Protein AF-A0A7M3DJ73-F1 (afdb_monomer_lite)

pLDDT: mean 88.51, std 10.29, range [51.09, 95.94]

Structure (mmCIF, N/CA/C/O backbone):
data_AF-A0A7M3DJ73-F1
#
_entry.id   AF-A0A7M3DJ73-F1
#
loop_
_atom_site.group_PDB
_atom_site.id
_atom_site.type_symbol
_atom_site.label_atom_id
_atom_site.label_alt_id
_atom_site.label_comp_id
_atom_site.label_asym_id
_atom_site.label_entity_id
_atom_site.label_seq_id
_atom_site.pdbx_PDB_ins_code
_atom_site.Cartn_x
_atom_site.Cartn_y
_atom_site.Cartn_z
_atom_site.occupancy
_atom_site.B_iso_or_equiv
_atom_site.auth_seq_id
_atom_site.auth_comp_id
_atom_site.auth_asym_id
_atom_site.auth_atom_id
_atom_site.pdbx_PDB_model_num
ATOM 1 N N . MET A 1 1 ? 12.799 1.774 -25.434 1.00 51.09 1 MET A N 1
ATOM 2 C CA . MET A 1 1 ? 13.552 2.371 -24.309 1.00 51.09 1 MET A CA 1
ATOM 3 C C . MET A 1 1 ? 14.306 1.259 -23.605 1.00 51.09 1 MET A C 1
ATOM 5 O O . MET A 1 1 ? 13.679 0.277 -23.228 1.00 51.09 1 MET A O 1
ATOM 9 N N . GLY A 1 2 ? 15.633 1.355 -23.523 1.00 53.19 2 GLY A N 1
ATOM 10 C CA . GLY A 1 2 ? 16.450 0.382 -22.797 1.00 53.19 2 GLY A CA 1
ATOM 11 C C . GLY A 1 2 ? 16.316 0.600 -21.291 1.00 53.19 2 GLY A C 1
ATOM 12 O O . GLY A 1 2 ? 16.346 1.732 -20.823 1.00 53.19 2 GLY A O 1
ATOM 13 N N . THR A 1 3 ? 16.181 -0.474 -20.518 1.00 58.34 3 THR A N 1
ATOM 14 C CA . THR A 1 3 ? 15.973 -0.438 -19.058 1.00 58.34 3 THR A CA 1
ATOM 15 C C . THR A 1 3 ? 17.177 0.079 -18.252 1.00 58.34 3 THR A C 1
ATOM 17 O O . THR A 1 3 ? 17.107 0.133 -17.024 1.00 58.34 3 THR A O 1
ATOM 20 N N . ALA A 1 4 ? 18.282 0.433 -18.916 1.00 63.06 4 ALA A N 1
ATOM 21 C CA . ALA A 1 4 ? 19.533 0.868 -18.296 1.00 63.06 4 ALA A CA 1
ATOM 22 C C . ALA A 1 4 ? 19.447 2.260 -17.639 1.00 63.06 4 ALA A C 1
ATOM 24 O O . ALA A 1 4 ? 20.159 2.504 -16.672 1.00 63.06 4 ALA A O 1
ATOM 25 N N . GLU A 1 5 ? 18.549 3.136 -18.102 1.00 79.44 5 GLU A N 1
ATOM 26 C CA . GLU A 1 5 ? 18.407 4.513 -17.585 1.00 79.44 5 GLU A CA 1
ATOM 27 C C . GLU A 1 5 ? 17.277 4.681 -16.559 1.00 79.44 5 GLU A C 1
ATOM 29 O O . GLU A 1 5 ? 17.089 5.757 -16.001 1.00 79.44 5 GLU A O 1
ATOM 34 N N . MET A 1 6 ? 16.512 3.624 -16.281 1.00 84.50 6 MET A N 1
ATOM 35 C CA . MET A 1 6 ? 15.359 3.720 -15.387 1.00 84.50 6 MET A CA 1
ATOM 36 C C . MET A 1 6 ? 15.793 3.812 -13.921 1.00 84.50 6 MET A C 1
ATOM 38 O O . MET A 1 6 ? 16.667 3.077 -13.460 1.00 84.50 6 MET A O 1
ATOM 42 N N . THR A 1 7 ? 15.115 4.636 -13.134 1.00 88.12 7 THR A N 1
ATOM 43 C CA . THR A 1 7 ? 15.200 4.610 -11.670 1.00 88.12 7 THR A CA 1
ATOM 44 C C . THR A 1 7 ? 14.581 3.326 -11.100 1.00 88.12 7 THR A C 1
ATOM 46 O O . THR A 1 7 ? 13.837 2.599 -11.766 1.00 88.12 7 THR A O 1
ATOM 49 N N . ALA A 1 8 ? 14.871 3.009 -9.833 1.00 83.50 8 ALA A N 1
ATOM 50 C CA . ALA A 1 8 ? 14.299 1.829 -9.176 1.00 83.50 8 ALA A CA 1
ATOM 51 C C . ALA A 1 8 ? 12.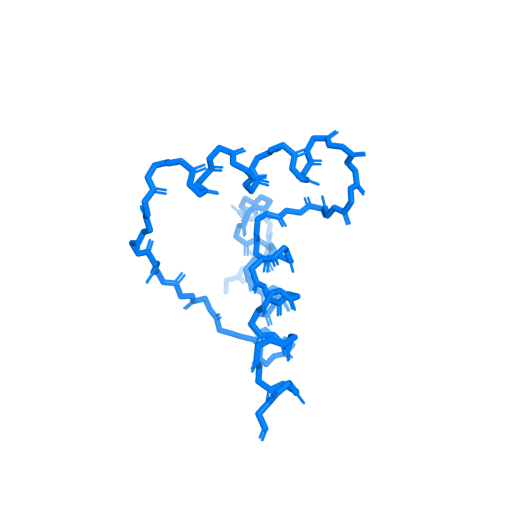759 1.871 -9.117 1.00 83.50 8 ALA A C 1
ATOM 53 O O . ALA A 1 8 ? 12.107 0.841 -9.295 1.00 83.50 8 ALA A O 1
ATOM 54 N N . SER A 1 9 ? 12.182 3.058 -8.919 1.00 80.06 9 SER A N 1
ATOM 55 C CA . SER A 1 9 ? 10.734 3.276 -8.903 1.00 80.06 9 SER A CA 1
ATOM 56 C C . SER A 1 9 ? 10.110 3.099 -10.288 1.00 80.06 9 SER A C 1
ATOM 58 O O . SER A 1 9 ? 9.062 2.466 -10.402 1.00 80.06 9 SER A O 1
ATOM 60 N N . GLU A 1 10 ? 10.755 3.581 -11.350 1.00 86.62 10 GLU A N 1
ATOM 61 C CA . GLU A 1 10 ? 10.292 3.376 -12.729 1.00 86.62 10 GLU A CA 1
ATOM 62 C C . GLU A 1 10 ? 10.377 1.906 -13.138 1.00 86.62 10 GLU A C 1
ATOM 64 O O . GLU A 1 10 ? 9.423 1.376 -13.705 1.00 86.62 10 GLU A O 1
ATOM 69 N N . ARG A 1 11 ? 11.468 1.208 -12.790 1.00 88.06 11 ARG A N 1
ATOM 70 C CA . ARG A 1 11 ? 11.578 -0.244 -13.013 1.00 88.06 11 ARG A CA 1
ATOM 71 C C .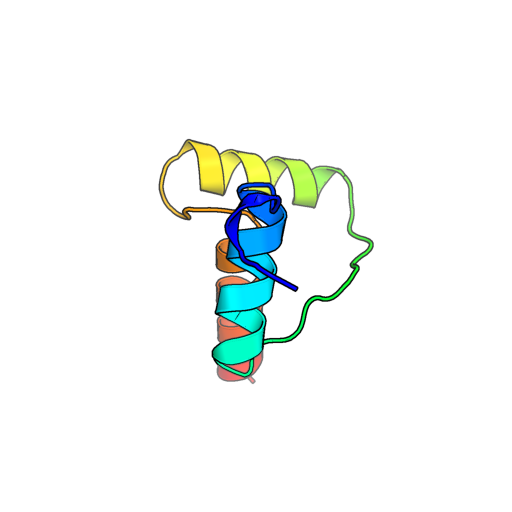 ARG A 1 11 ? 10.477 -1.009 -12.291 1.00 88.06 11 ARG A C 1
ATOM 73 O O . ARG A 1 11 ? 9.911 -1.943 -12.857 1.00 88.06 11 ARG A O 1
ATOM 80 N N . TYR A 1 12 ? 10.169 -0.621 -11.053 1.00 85.75 12 TYR A N 1
ATOM 81 C CA . TYR A 1 12 ? 9.070 -1.214 -10.298 1.00 85.75 12 TYR A CA 1
ATOM 82 C C . TYR A 1 12 ? 7.736 -1.009 -11.022 1.00 85.75 12 TYR A C 1
ATOM 84 O O . TYR A 1 12 ? 7.056 -1.992 -11.297 1.00 85.75 12 TYR A O 1
ATOM 92 N N . ARG A 1 13 ? 7.397 0.229 -11.410 1.00 87.06 13 ARG A N 1
ATOM 93 C CA . ARG A 1 13 ? 6.157 0.534 -12.147 1.00 87.06 13 ARG A CA 1
ATOM 94 C C . ARG A 1 13 ? 6.058 -0.257 -13.447 1.00 87.06 13 ARG A C 1
ATOM 96 O O . ARG A 1 13 ? 5.076 -0.961 -13.638 1.00 87.06 13 ARG A O 1
ATOM 103 N N . PHE A 1 14 ? 7.105 -0.235 -14.268 1.00 88.81 14 PHE A N 1
ATOM 104 C CA . PHE A 1 14 ? 7.154 -0.972 -15.531 1.00 88.81 14 PHE A CA 1
ATOM 105 C C . PHE A 1 14 ? 6.925 -2.475 -15.337 1.00 88.81 14 PHE A C 1
ATOM 107 O O . PHE A 1 14 ? 6.132 -3.089 -16.048 1.00 88.81 14 PHE A O 1
ATOM 114 N N . LYS A 1 15 ? 7.567 -3.078 -14.326 1.00 89.56 15 LYS A N 1
ATOM 115 C CA . LYS A 1 15 ? 7.360 -4.491 -13.989 1.00 89.56 15 LYS A CA 1
ATOM 116 C C . LYS A 1 15 ? 5.916 -4.775 -13.566 1.00 89.56 15 LYS A C 1
ATOM 118 O O . LYS A 1 15 ? 5.374 -5.801 -13.962 1.00 89.56 15 LYS A O 1
ATOM 123 N N . ARG A 1 16 ? 5.304 -3.906 -12.756 1.00 89.75 16 ARG A N 1
ATOM 124 C CA . ARG A 1 16 ? 3.915 -4.075 -12.292 1.00 89.75 16 ARG A CA 1
ATOM 125 C C . ARG A 1 16 ? 2.921 -3.909 -13.440 1.00 89.75 16 ARG A C 1
ATOM 127 O O . ARG A 1 16 ? 2.006 -4.716 -13.564 1.00 89.75 16 ARG A O 1
ATOM 134 N N . GLU A 1 17 ? 3.149 -2.950 -14.333 1.00 91.25 17 GLU A N 1
ATOM 135 C CA . GLU A 1 17 ? 2.334 -2.773 -15.538 1.00 91.25 17 GLU A CA 1
ATOM 136 C C . GLU A 1 17 ? 2.409 -3.978 -16.478 1.00 91.25 17 GLU A C 1
ATOM 138 O O . GLU A 1 17 ? 1.377 -4.454 -16.949 1.00 91.25 17 GLU A O 1
ATOM 143 N N . ALA A 1 18 ? 3.605 -4.539 -16.690 1.00 91.50 18 ALA A N 1
ATOM 144 C CA . ALA A 1 18 ? 3.777 -5.771 -17.461 1.00 91.50 18 ALA A CA 1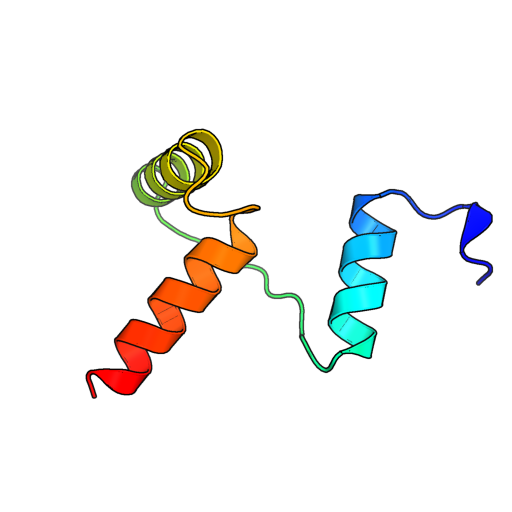
ATOM 145 C C . ALA A 1 18 ? 3.061 -6.986 -16.830 1.00 91.50 18 ALA A C 1
ATOM 147 O O . ALA A 1 18 ? 2.756 -7.949 -17.527 1.00 91.50 18 ALA A O 1
ATOM 148 N N . GLN A 1 19 ? 2.769 -6.940 -15.526 1.00 91.44 19 GLN A N 1
ATOM 149 C CA . GLN A 1 19 ? 1.993 -7.952 -14.797 1.00 91.44 19 GLN A CA 1
ATOM 150 C C . GLN A 1 19 ? 0.475 -7.701 -14.845 1.00 91.44 19 GLN A C 1
ATOM 152 O O . GLN A 1 19 ? -0.282 -8.403 -14.178 1.00 91.44 19 GLN A O 1
ATOM 157 N N . GLY A 1 20 ? 0.018 -6.719 -15.629 1.00 91.81 20 GLY A N 1
ATOM 158 C CA . GLY A 1 20 ? -1.397 -6.374 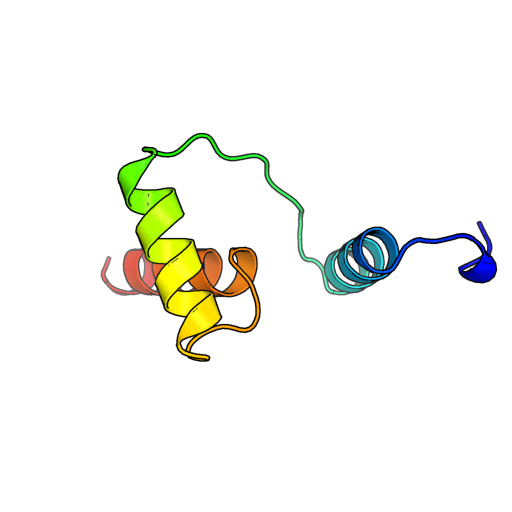-15.775 1.00 91.81 20 GLY A CA 1
ATOM 159 C C . GLY A 1 20 ? -1.924 -5.419 -14.704 1.00 91.81 20 GLY A C 1
ATOM 160 O O . GLY A 1 20 ? -3.119 -5.127 -14.681 1.00 91.81 20 GLY A O 1
ATOM 161 N N . GLU A 1 21 ? -1.061 -4.905 -13.829 1.00 91.00 21 GLU A N 1
ATOM 162 C CA . GLU A 1 21 ? -1.458 -3.909 -12.839 1.00 91.00 21 GLU A CA 1
ATOM 163 C C . GLU A 1 21 ? -1.475 -2.500 -13.437 1.00 91.00 21 GLU A C 1
ATOM 165 O O . GLU A 1 21 ? -0.864 -2.221 -14.469 1.00 91.00 21 GLU A O 1
ATOM 170 N N . LYS A 1 22 ? -2.189 -1.585 -12.779 1.00 89.00 22 LYS A N 1
ATOM 171 C CA . LYS A 1 22 ? -2.268 -0.179 -13.179 1.00 89.00 22 LYS A CA 1
ATOM 172 C C . LYS A 1 22 ? -1.904 0.719 -12.012 1.00 89.00 22 LYS A C 1
ATOM 174 O O . LYS A 1 22 ? -2.335 0.489 -10.883 1.00 89.00 22 LYS A O 1
ATOM 179 N N . GLN A 1 23 ? -1.121 1.755 -12.295 1.00 90.44 23 GLN A N 1
ATOM 180 C CA . GLN A 1 23 ? -0.846 2.800 -11.322 1.00 90.44 23 GLN A CA 1
ATOM 181 C C . GLN A 1 23 ? -2.066 3.719 -11.192 1.00 90.44 23 GLN A C 1
ATOM 183 O O . GLN A 1 23 ? -2.635 4.153 -12.191 1.00 90.44 23 GLN A O 1
ATOM 188 N N . VAL A 1 24 ? -2.434 4.041 -9.954 1.00 89.06 24 VAL A N 1
ATOM 189 C CA . VAL A 1 24 ? -3.496 4.999 -9.632 1.00 89.06 24 VAL A CA 1
ATOM 190 C C . VAL A 1 24 ? -2.945 6.112 -8.747 1.00 89.06 24 VAL A C 1
ATOM 192 O O . VAL A 1 24 ? -2.048 5.883 -7.934 1.00 89.06 24 VAL A O 1
ATOM 195 N N . LEU A 1 25 ? -3.480 7.320 -8.913 1.00 91.44 25 LEU A N 1
ATOM 196 C CA . LEU A 1 25 ? -3.237 8.445 -8.015 1.00 91.44 25 LEU A CA 1
ATOM 197 C C . LEU A 1 25 ? -4.435 8.571 -7.072 1.00 91.44 25 LEU A C 1
ATOM 199 O O . LEU A 1 25 ? -5.570 8.648 -7.536 1.00 91.44 25 LEU A O 1
ATOM 203 N N . LEU A 1 26 ? -4.182 8.584 -5.764 1.00 90.38 26 LEU A N 1
ATOM 204 C CA . LEU A 1 26 ? -5.221 8.633 -4.738 1.00 90.38 26 LEU A CA 1
ATOM 205 C C . LEU A 1 26 ? -4.990 9.820 -3.807 1.00 90.38 26 LEU A C 1
ATOM 207 O O . LEU A 1 26 ? -3.861 10.079 -3.393 1.00 90.38 26 LEU A O 1
ATOM 211 N N . TRP A 1 27 ? -6.082 10.492 -3.453 1.00 94.19 27 TRP A N 1
ATOM 212 C CA . TRP A 1 27 ? -6.129 11.469 -2.372 1.00 94.19 27 TRP A CA 1
ATOM 213 C C . TRP A 1 27 ? -6.766 10.794 -1.163 1.00 94.19 27 TRP A C 1
ATOM 215 O O . TRP A 1 27 ? -7.872 10.266 -1.266 1.00 94.19 27 TRP A O 1
ATOM 225 N N . ILE A 1 28 ? -6.062 10.784 -0.038 1.00 92.69 28 ILE A N 1
ATOM 226 C CA . ILE A 1 28 ? -6.523 10.189 1.218 1.00 92.69 28 ILE A CA 1
ATOM 227 C C . ILE A 1 28 ? -6.191 11.124 2.377 1.00 92.69 28 ILE A C 1
ATOM 229 O O . ILE A 1 28 ? -5.345 12.011 2.251 1.00 92.69 28 ILE A O 1
ATOM 233 N N . GLU A 1 29 ? -6.857 10.920 3.508 1.00 95.94 29 GLU A N 1
ATOM 234 C CA . GLU A 1 29 ? -6.595 11.684 4.723 1.00 95.94 29 GLU A CA 1
ATOM 235 C C . GLU A 1 29 ? -5.138 11.520 5.192 1.00 95.94 29 GLU A C 1
ATOM 237 O O . GLU A 1 29 ? -4.542 10.441 5.093 1.00 95.94 29 GLU A 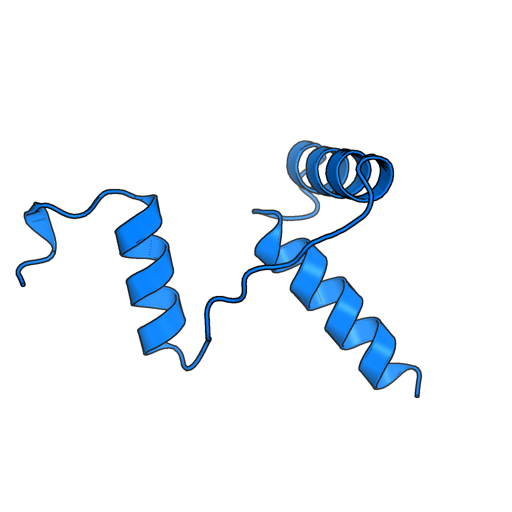O 1
ATOM 242 N N . ALA A 1 30 ? -4.564 12.592 5.748 1.00 92.94 30 ALA A N 1
ATOM 243 C CA . ALA A 1 30 ? -3.195 12.591 6.255 1.00 92.94 30 ALA A CA 1
ATOM 244 C C . ALA A 1 30 ? -2.967 11.503 7.321 1.00 92.94 30 ALA A C 1
ATOM 246 O O . ALA A 1 30 ? -1.961 10.800 7.259 1.00 92.94 30 ALA A O 1
ATOM 247 N N . GLY A 1 31 ? -3.925 11.301 8.236 1.00 94.62 31 GLY A N 1
ATOM 248 C CA . GLY A 1 31 ? -3.844 10.253 9.259 1.00 94.62 31 GLY A CA 1
ATOM 249 C C . GLY A 1 31 ? -3.716 8.845 8.669 1.00 94.62 31 GLY A C 1
ATOM 250 O O . GLY A 1 31 ? -2.897 8.052 9.127 1.00 94.62 31 GLY A O 1
ATOM 251 N N . LEU A 1 32 ? -4.441 8.555 7.583 1.00 93.50 32 LEU A N 1
ATOM 252 C CA . LEU A 1 32 ? -4.337 7.273 6.879 1.00 93.50 32 LEU A CA 1
ATOM 253 C C . LEU A 1 32 ? -2.971 7.089 6.214 1.00 93.50 32 LEU A C 1
ATOM 255 O O . LEU A 1 32 ? -2.452 5.977 6.171 1.00 93.50 32 LEU A O 1
ATOM 259 N N . THR A 1 33 ? -2.367 8.172 5.723 1.00 93.50 33 THR A N 1
ATOM 260 C CA . THR A 1 33 ? -1.009 8.117 5.164 1.00 93.50 33 THR A CA 1
ATOM 261 C C . THR A 1 33 ? 0.011 7.729 6.236 1.00 93.50 33 THR A C 1
ATOM 263 O O . THR A 1 33 ? 0.867 6.887 5.971 1.00 93.50 33 THR A O 1
ATOM 266 N N . THR A 1 34 ? -0.116 8.270 7.452 1.00 95.06 34 THR A N 1
ATOM 267 C CA . THR A 1 34 ? 0.741 7.901 8.591 1.00 95.06 34 THR A CA 1
ATOM 268 C C . THR A 1 34 ? 0.597 6.424 8.948 1.00 95.06 34 THR A C 1
ATOM 270 O O . THR A 1 34 ? 1.602 5.730 9.077 1.00 95.06 34 THR A O 1
ATOM 273 N N . LEU A 1 35 ? -0.635 5.915 9.021 1.00 94.38 35 LEU A N 1
ATOM 274 C CA . LEU A 1 35 ? -0.882 4.497 9.302 1.00 94.38 35 LEU A CA 1
ATOM 275 C C . LEU A 1 35 ? -0.289 3.585 8.216 1.00 94.38 35 LEU A C 1
ATOM 277 O O . LEU A 1 35 ? 0.324 2.567 8.525 1.00 94.38 35 LEU A O 1
ATOM 281 N N . LEU A 1 36 ? -0.411 3.959 6.937 1.00 94.62 36 LEU A N 1
ATOM 282 C CA . LEU A 1 36 ? 0.227 3.224 5.839 1.00 94.62 36 LEU A CA 1
ATOM 283 C C . LEU A 1 36 ? 1.756 3.198 5.972 1.00 94.62 36 LEU A C 1
ATOM 285 O O . LEU A 1 36 ? 2.375 2.187 5.645 1.00 94.62 36 LEU A O 1
ATOM 289 N N . ASP A 1 37 ? 2.370 4.284 6.440 1.00 94.44 37 ASP A N 1
ATOM 290 C CA . ASP A 1 37 ? 3.813 4.329 6.690 1.00 94.44 37 ASP A CA 1
ATOM 291 C C . ASP A 1 37 ? 4.239 3.447 7.855 1.00 94.44 37 ASP A C 1
ATOM 293 O O . ASP A 1 37 ? 5.271 2.782 7.769 1.00 94.44 37 ASP A O 1
ATOM 297 N N . GLU A 1 38 ? 3.461 3.423 8.932 1.00 95.88 38 GLU A N 1
ATOM 298 C CA . GLU A 1 38 ? 3.709 2.555 10.082 1.00 95.88 38 GLU A CA 1
ATOM 299 C C . GLU A 1 38 ? 3.643 1.079 9.692 1.00 95.88 38 GLU A C 1
ATOM 301 O O . GLU A 1 38 ? 4.553 0.329 10.032 1.00 95.88 38 GLU A O 1
ATOM 306 N N . LEU A 1 39 ? 2.650 0.693 8.887 1.00 94.75 39 LEU A N 1
ATOM 307 C CA . LEU A 1 39 ? 2.496 -0.665 8.357 1.00 94.75 39 LEU A CA 1
ATOM 308 C C . LEU A 1 39 ? 3.642 -1.097 7.425 1.00 94.75 39 LEU A C 1
ATOM 310 O O . LEU A 1 39 ? 3.966 -2.278 7.312 1.00 94.75 39 LEU A O 1
ATOM 314 N N . VAL A 1 40 ? 4.266 -0.151 6.724 1.00 95.31 40 VAL A N 1
ATOM 315 C CA . VAL A 1 40 ? 5.468 -0.444 5.929 1.00 95.31 40 VAL A CA 1
ATOM 316 C C . VAL A 1 40 ? 6.698 -0.549 6.832 1.00 95.31 40 VAL A C 1
ATOM 318 O O . VAL A 1 40 ? 7.538 -1.425 6.634 1.00 95.31 40 VAL A O 1
ATOM 321 N N . LYS A 1 41 ? 6.811 0.317 7.845 1.00 95.31 41 LYS A N 1
ATOM 322 C CA . LYS A 1 41 ? 7.926 0.311 8.805 1.00 95.31 41 LYS A CA 1
ATOM 323 C C . LYS A 1 41 ? 7.926 -0.920 9.711 1.00 95.31 41 LYS A C 1
ATOM 325 O O . LYS A 1 41 ? 9.007 -1.397 10.043 1.00 95.31 41 LYS A O 1
ATOM 330 N N . SER A 1 42 ? 6.755 -1.426 10.100 1.00 94.75 42 SER A N 1
ATOM 331 C CA . SER A 1 42 ? 6.612 -2.658 10.889 1.00 94.75 42 SER A CA 1
ATOM 332 C C . SER A 1 42 ? 7.057 -3.906 10.123 1.00 94.75 42 SER A C 1
ATOM 334 O O . SER A 1 42 ? 7.344 -4.930 10.736 1.00 94.75 42 SER A O 1
ATOM 336 N N . GLY A 1 43 ? 7.155 -3.817 8.792 1.00 93.56 43 GLY A N 1
ATOM 337 C CA . GLY A 1 43 ? 7.480 -4.939 7.916 1.00 93.56 43 GLY A CA 1
ATOM 338 C C . GLY A 1 43 ? 6.262 -5.755 7.481 1.00 93.56 43 GLY A C 1
ATOM 339 O O . GLY A 1 43 ? 6.439 -6.725 6.745 1.00 93.56 43 GLY A O 1
ATOM 340 N N . ASP A 1 44 ? 5.044 -5.350 7.865 1.00 91.56 44 ASP A N 1
ATOM 341 C CA . ASP A 1 44 ? 3.806 -6.022 7.444 1.00 91.56 44 ASP A CA 1
ATOM 342 C C . ASP A 1 44 ? 3.589 -5.908 5.928 1.00 91.56 44 ASP A C 1
ATOM 344 O O . ASP A 1 44 ? 3.026 -6.804 5.296 1.00 91.56 44 ASP A O 1
ATOM 348 N N . PHE A 1 45 ? 4.078 -4.820 5.320 1.00 95.44 45 PHE A N 1
ATOM 349 C CA . PHE A 1 45 ? 4.023 -4.594 3.878 1.00 95.44 45 PHE A CA 1
ATOM 350 C C . PHE A 1 45 ? 5.330 -4.032 3.328 1.00 95.44 45 PHE A C 1
ATOM 352 O O . PHE A 1 45 ? 6.001 -3.217 3.956 1.00 95.44 45 PHE A O 1
ATOM 359 N N . ARG A 1 46 ? 5.669 -4.384 2.082 1.00 91.06 46 ARG A N 1
ATOM 360 C CA . ARG A 1 46 ? 6.902 -3.895 1.438 1.00 91.06 46 ARG A CA 1
ATOM 361 C C . ARG A 1 46 ? 6.795 -2.443 0.986 1.00 91.06 46 ARG A C 1
ATOM 363 O O . ARG A 1 46 ? 7.810 -1.786 0.778 1.00 91.06 46 ARG A O 1
ATOM 370 N N . ASN A 1 47 ? 5.579 -1.968 0.722 1.00 91.50 47 ASN A N 1
ATOM 371 C CA . ASN A 1 47 ? 5.294 -0.593 0.324 1.00 91.50 47 ASN A CA 1
ATOM 372 C C . ASN A 1 47 ? 3.803 -0.259 0.495 1.00 91.50 47 ASN A C 1
ATOM 374 O O . ASN A 1 47 ? 2.959 -1.146 0.619 1.00 91.50 47 ASN A O 1
ATOM 378 N N . ARG A 1 48 ? 3.477 1.038 0.418 1.00 92.44 48 ARG A N 1
ATOM 379 C CA . ARG A 1 48 ? 2.102 1.544 0.563 1.00 92.44 48 ARG A CA 1
ATOM 380 C C . ARG A 1 48 ? 1.121 0.950 -0.459 1.00 92.44 48 ARG A C 1
ATOM 382 O O . ARG A 1 48 ? -0.038 0.746 -0.124 1.00 92.44 48 ARG A O 1
ATOM 389 N N . SER A 1 49 ? 1.563 0.649 -1.685 1.00 91.62 49 SER A N 1
ATOM 390 C CA . SER A 1 49 ? 0.683 0.076 -2.722 1.00 91.62 49 SER A CA 1
ATOM 391 C C . SER A 1 49 ? 0.216 -1.330 -2.345 1.00 91.62 49 SER A C 1
ATOM 393 O O . SER A 1 49 ? -0.933 -1.681 -2.589 1.00 91.62 49 SER A O 1
ATOM 395 N N . GLU A 1 50 ? 1.090 -2.125 -1.723 1.00 92.12 50 GLU A N 1
ATOM 396 C CA . GLU A 1 50 ? 0.754 -3.462 -1.229 1.00 92.12 50 GLU A CA 1
ATOM 397 C C . GLU A 1 50 ? -0.260 -3.399 -0.081 1.00 92.12 50 GLU A C 1
ATOM 399 O O . GLU A 1 50 ? -1.266 -4.109 -0.120 1.00 92.12 50 GLU A O 1
ATOM 404 N N . ALA A 1 51 ? -0.046 -2.491 0.876 1.00 94.62 51 ALA A N 1
ATOM 405 C CA . ALA A 1 51 ? -0.967 -2.257 1.989 1.00 94.62 51 ALA A CA 1
ATOM 406 C C . ALA A 1 51 ? -2.360 -1.813 1.504 1.00 94.62 51 ALA A C 1
ATOM 408 O O . ALA A 1 51 ? -3.377 -2.385 1.898 1.00 94.62 51 ALA A O 1
ATOM 409 N N . VAL A 1 52 ? -2.417 -0.846 0.580 1.00 94.31 52 VAL A N 1
ATOM 410 C CA . VAL A 1 52 ? -3.681 -0.372 -0.013 1.00 94.31 52 VAL A CA 1
ATOM 411 C C . VAL A 1 52 ? -4.380 -1.487 -0.793 1.00 94.31 52 VAL A C 1
ATOM 413 O O . VAL A 1 52 ? -5.587 -1.674 -0.647 1.00 94.31 52 VAL A O 1
ATOM 416 N N . ALA A 1 53 ? -3.645 -2.265 -1.592 1.00 92.38 53 ALA A N 1
ATOM 417 C CA . ALA A 1 53 ? -4.221 -3.377 -2.343 1.00 92.38 53 ALA A CA 1
ATOM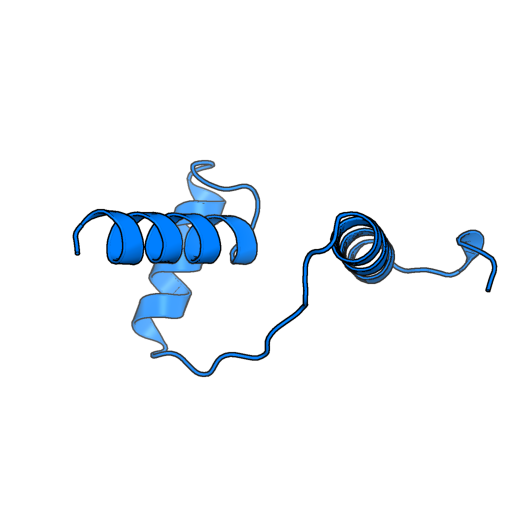 418 C C . ALA A 1 53 ? -4.811 -4.458 -1.421 1.00 92.38 53 ALA A C 1
ATOM 420 O O . ALA A 1 53 ? -5.877 -4.996 -1.721 1.00 92.38 53 ALA A O 1
ATOM 421 N N . ALA A 1 54 ? -4.149 -4.771 -0.302 1.00 93.75 54 ALA A N 1
ATOM 422 C CA . ALA A 1 54 ? -4.663 -5.712 0.690 1.00 93.75 54 ALA A CA 1
ATOM 423 C C . ALA A 1 54 ? -5.958 -5.204 1.344 1.00 93.75 54 ALA A C 1
ATOM 425 O O . ALA A 1 54 ? -6.942 -5.944 1.403 1.00 93.75 54 ALA A O 1
ATOM 426 N N . ALA A 1 55 ? -5.992 -3.932 1.756 1.00 93.19 55 ALA A N 1
ATOM 427 C CA . ALA A 1 55 ? -7.185 -3.310 2.330 1.00 93.19 55 ALA A CA 1
ATOM 428 C C . ALA A 1 55 ? -8.370 -3.300 1.346 1.00 93.19 55 ALA A C 1
ATOM 430 O O . ALA A 1 55 ? -9.484 -3.664 1.718 1.00 93.19 55 ALA A O 1
ATOM 431 N N . LEU A 1 56 ? -8.129 -2.955 0.074 1.00 93.00 56 LEU A N 1
ATOM 432 C CA . LEU A 1 56 ? -9.159 -2.969 -0.970 1.00 93.00 56 LEU A CA 1
ATOM 433 C C . LEU A 1 56 ? -9.699 -4.377 -1.237 1.00 93.00 56 LEU A C 1
ATOM 435 O O . LEU A 1 56 ? -10.909 -4.551 -1.353 1.00 93.00 56 LEU A O 1
ATOM 439 N N . LYS A 1 57 ? -8.826 -5.391 -1.310 1.00 93.69 57 LYS A N 1
ATOM 440 C CA . LYS A 1 57 ? -9.257 -6.787 -1.482 1.00 93.69 57 LYS A CA 1
ATOM 441 C C . LYS A 1 57 ? -10.154 -7.237 -0.337 1.00 93.69 57 LYS A C 1
ATOM 443 O O . LYS A 1 57 ? -11.207 -7.805 -0.602 1.00 93.69 57 LYS A O 1
ATOM 448 N N . LYS A 1 58 ? -9.759 -6.943 0.906 1.00 94.62 58 LYS A N 1
ATOM 449 C CA . LYS A 1 58 ? -10.553 -7.262 2.095 1.00 94.62 58 LYS A CA 1
ATOM 450 C C . LYS A 1 58 ? -11.931 -6.598 2.033 1.00 94.62 58 LYS A C 1
ATOM 452 O O . LYS A 1 58 ? -12.937 -7.285 2.144 1.00 94.62 58 LYS A O 1
ATOM 457 N N . LEU A 1 59 ? -11.976 -5.297 1.741 1.00 93.81 59 LEU A N 1
ATOM 458 C CA . LEU A 1 59 ? -13.227 -4.545 1.608 1.00 93.81 59 LEU A CA 1
ATOM 459 C C . LEU A 1 59 ? -14.168 -5.126 0.540 1.00 93.81 59 LEU A C 1
ATOM 461 O O . LEU A 1 59 ? -15.381 -5.116 0.727 1.00 93.81 59 LEU A O 1
ATOM 465 N N . VAL A 1 60 ? -13.626 -5.589 -0.590 1.00 93.62 60 VAL A N 1
ATOM 466 C CA . VAL A 1 60 ? -14.420 -6.185 -1.678 1.00 93.62 60 VAL A CA 1
ATOM 467 C C . VAL A 1 60 ? -14.904 -7.593 -1.327 1.00 93.62 60 VAL A C 1
ATOM 469 O O . VAL A 1 60 ? -16.000 -7.954 -1.729 1.00 93.62 60 VAL A O 1
ATOM 472 N N . GLN A 1 61 ? -14.112 -8.383 -0.598 1.00 89.62 61 GLN A N 1
ATOM 473 C CA . GLN A 1 61 ? -14.474 -9.748 -0.191 1.00 89.62 61 GLN A CA 1
ATOM 474 C C . GLN A 1 61 ? -15.486 -9.797 0.958 1.00 89.62 61 GLN A C 1
ATOM 476 O O . GLN A 1 61 ? -16.196 -10.785 1.099 1.00 89.62 61 GLN A O 1
ATOM 481 N N . GLU A 1 62 ? -15.534 -8.757 1.789 1.00 79.25 62 GLU A N 1
ATOM 482 C CA . GLU A 1 62 ? -16.495 -8.619 2.893 1.00 79.25 62 GLU A CA 1
ATOM 483 C C . GLU A 1 62 ? -17.866 -8.073 2.440 1.00 79.25 62 GLU A C 1
ATOM 485 O O . GLU A 1 62 ? -18.728 -7.805 3.276 1.00 79.25 62 GLU A O 1
ATOM 490 N N . ARG A 1 63 ? -18.073 -7.904 1.128 1.00 55.16 63 ARG A N 1
ATOM 491 C CA . ARG A 1 63 ? -19.350 -7.536 0.503 1.00 55.16 63 ARG A CA 1
ATOM 492 C C . ARG A 1 63 ? -19.973 -8.726 -0.209 1.00 55.16 63 ARG A C 1
ATOM 494 O O . ARG A 1 63 ? -21.219 -8.805 -0.166 1.00 55.16 63 ARG A O 1
#

Radius of gyration: 14.02 Å; chains: 1; bounding box: 39×22×35 Å

Secondary structure (DSSP, 8-state):
--GGG--HHHHHHHHHHHTT---------HHHHHHHHHHHHTTS-SSHHHHHHHHHHHHHHT-

Foldseek 3Di:
DDPPPDDPVRVVQVVCVVVVDDDDDDDDDPVVVVVLVVCCVVVVDVHSVRVVVVVVVVVVVVD

Sequence (63 aa):
MGTAEMTASERYRFKREAQGEKQVLLWIEAGLTTLLDELVKSGDFRNRSEAVAAALKKLVQER

Organism: Rhizobium leguminosarum (NCBI:txid384)

InterPro domains:
  IPR010985 Ribbon-helix-helix [SSF47598] (26-62)
  IPR013321 Arc-type ribbon-helix-helix [G3DSA:1.10.1220.10] (28-63)